Protein AF-A0A8B6H5M7-F1 (afdb_monomer)

Secondary structure (DSSP, 8-state):
-----PPP-----STHHHHHHHHHHHHHHHHHHHHHHHHHHHHHHHHHHHHHTTGGG----------------PPPPHHHHHHHHHHHHHHS------SS--TT--SSPPPHHHHHHHHHHHHHHHTT---------

Structure (mmCIF, N/CA/C/O backbone):
data_AF-A0A8B6H5M7-F1
#
_entry.id   AF-A0A8B6H5M7-F1
#
loop_
_atom_site.group_PDB
_atom_site.id
_atom_site.type_symbol
_atom_site.label_atom_id
_atom_site.label_alt_id
_atom_site.label_comp_id
_atom_site.label_asym_id
_atom_site.label_entity_id
_atom_site.label_seq_id
_atom_site.pdbx_PDB_ins_code
_atom_site.Cartn_x
_atom_site.Cartn_y
_atom_site.Cartn_z
_atom_site.occupancy
_ato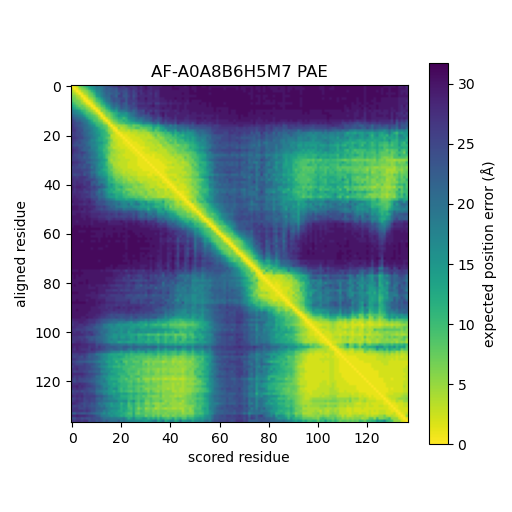m_site.B_iso_or_equiv
_atom_site.auth_seq_id
_atom_site.auth_comp_id
_atom_site.auth_asym_id
_atom_site.auth_atom_id
_atom_site.pdbx_PDB_model_num
ATOM 1 N N . MET A 1 1 ? -33.691 20.909 76.413 1.00 48.06 1 MET A N 1
ATOM 2 C CA . MET A 1 1 ? -32.541 21.157 75.517 1.00 48.06 1 MET A CA 1
ATOM 3 C C . MET A 1 1 ? -31.708 19.891 75.459 1.00 48.06 1 MET A C 1
ATOM 5 O O . MET A 1 1 ? -30.858 19.700 76.313 1.00 48.06 1 MET A O 1
ATOM 9 N N . SER A 1 2 ? -31.979 19.026 74.487 1.00 42.22 2 SER A N 1
ATOM 10 C CA . SER A 1 2 ? -31.157 17.843 74.216 1.00 42.22 2 SER A CA 1
ATOM 11 C C . SER A 1 2 ? -31.107 17.690 72.702 1.00 42.22 2 SER A C 1
ATOM 13 O O . SER A 1 2 ? -32.040 17.180 72.096 1.00 42.22 2 SER A O 1
ATOM 15 N N . GLY A 1 3 ? -30.080 18.278 72.089 1.00 44.84 3 GLY A N 1
ATOM 16 C CA . GLY A 1 3 ? -29.799 18.130 70.666 1.00 44.84 3 GLY A CA 1
ATOM 17 C C . GLY A 1 3 ? -28.862 16.949 70.471 1.00 44.84 3 GLY A C 1
ATOM 18 O O . GLY A 1 3 ? -27.676 17.049 70.780 1.00 44.84 3 GLY A O 1
ATOM 19 N N . GLU A 1 4 ? -29.400 15.839 69.983 1.00 50.44 4 GLU A N 1
ATOM 20 C CA . GLU A 1 4 ? -28.631 14.675 69.556 1.00 50.44 4 GLU A CA 1
ATOM 21 C C . GLU A 1 4 ? -27.999 15.006 68.192 1.00 50.44 4 GLU A C 1
ATOM 23 O O . GLU A 1 4 ? -28.694 15.205 67.197 1.00 50.44 4 GLU A O 1
ATOM 28 N N . LYS A 1 5 ? -26.674 15.189 68.154 1.00 55.22 5 LYS A N 1
ATOM 29 C CA . LYS A 1 5 ? -25.931 15.407 66.904 1.00 55.22 5 LYS A CA 1
ATOM 30 C C . LYS A 1 5 ? -25.611 14.052 66.279 1.00 55.22 5 LYS A C 1
ATOM 32 O O . LYS A 1 5 ? -24.805 13.305 66.829 1.00 55.22 5 LYS A O 1
ATOM 37 N N . GLU A 1 6 ? -26.194 13.770 65.116 1.00 56.22 6 GLU A N 1
ATOM 38 C CA . GLU A 1 6 ? -25.804 12.630 64.280 1.00 56.22 6 GLU A CA 1
ATOM 39 C C . GLU A 1 6 ? -24.317 12.710 63.868 1.00 56.22 6 GLU A C 1
ATOM 41 O O . GLU A 1 6 ? -23.796 13.804 63.608 1.00 56.22 6 GLU A O 1
ATOM 46 N N . PRO A 1 7 ? -23.606 11.569 63.780 1.00 61.41 7 PRO A N 1
ATOM 47 C CA . PRO A 1 7 ? -22.186 11.550 63.455 1.00 61.41 7 PRO A CA 1
ATOM 48 C C . PRO A 1 7 ? -21.937 11.808 61.955 1.00 61.41 7 PRO A C 1
ATOM 50 O O . PRO A 1 7 ? -22.766 11.475 61.104 1.00 61.41 7 PRO A O 1
ATOM 53 N N . PRO A 1 8 ? -20.772 12.370 61.581 1.00 57.72 8 PRO A N 1
ATOM 54 C CA . PRO A 1 8 ? -20.495 12.749 60.202 1.00 57.72 8 PRO A CA 1
ATOM 55 C C . PRO A 1 8 ? -20.283 11.513 59.317 1.00 57.72 8 PRO A C 1
ATOM 57 O O . PRO A 1 8 ? -19.509 10.610 59.642 1.00 57.72 8 PRO A O 1
ATOM 60 N N . LYS A 1 9 ? -20.942 11.500 58.151 1.00 59.84 9 LYS A N 1
ATOM 61 C CA . LYS A 1 9 ? -20.770 10.482 57.103 1.00 59.84 9 LYS A CA 1
ATOM 62 C C . LYS A 1 9 ? -19.288 10.364 56.724 1.00 59.84 9 LYS A C 1
ATOM 64 O O . LYS A 1 9 ? -18.705 11.296 56.166 1.00 59.84 9 LYS A O 1
ATOM 69 N N . LYS A 1 10 ? -18.680 9.204 57.006 1.00 50.28 10 LYS A N 1
ATOM 70 C CA . LYS A 1 10 ? -17.317 8.861 56.573 1.00 50.28 10 LYS A CA 1
ATOM 71 C C . LYS A 1 10 ? -17.232 9.000 55.048 1.00 50.28 10 LYS A C 1
ATOM 73 O O . LYS A 1 10 ? -17.934 8.306 54.316 1.00 50.28 10 LYS A O 1
ATOM 78 N N . ARG A 1 11 ? -16.377 9.908 54.565 1.00 55.19 11 ARG A N 1
ATOM 79 C CA . ARG A 1 11 ? -16.045 10.035 53.139 1.00 55.19 11 ARG A CA 1
ATOM 80 C C . ARG A 1 11 ? -15.381 8.733 52.684 1.00 55.19 11 ARG A C 1
ATOM 82 O O . ARG A 1 11 ? -14.252 8.463 53.084 1.00 55.19 11 ARG A O 1
ATOM 89 N N . LYS A 1 12 ? -16.063 7.951 51.840 1.00 55.72 12 LYS A N 1
ATOM 90 C CA . LYS A 1 12 ? -15.443 6.879 51.051 1.00 55.72 12 LYS A CA 1
ATOM 91 C C . LYS A 1 12 ? -14.413 7.514 50.115 1.00 55.72 12 LYS A C 1
ATOM 93 O O . LYS A 1 12 ? -14.761 8.067 49.079 1.00 55.72 12 LYS A O 1
ATOM 98 N N . LYS A 1 13 ? -13.146 7.496 50.504 1.00 52.28 13 LYS A N 1
ATOM 99 C CA . LYS A 1 13 ? -12.013 7.720 49.606 1.00 52.28 13 LYS A CA 1
ATOM 100 C C . LYS A 1 13 ? -11.158 6.471 49.731 1.00 52.28 13 LYS A C 1
ATOM 102 O O . LYS A 1 13 ? -10.721 6.214 50.845 1.00 52.28 13 LYS A O 1
ATOM 107 N N . VAL A 1 14 ? -11.020 5.714 48.631 1.00 53.62 14 VAL A N 1
ATOM 108 C CA . VAL A 1 14 ? -9.955 4.731 48.280 1.00 53.62 14 VAL A CA 1
ATOM 109 C C . VAL A 1 14 ? -10.445 3.655 47.270 1.00 53.62 14 VAL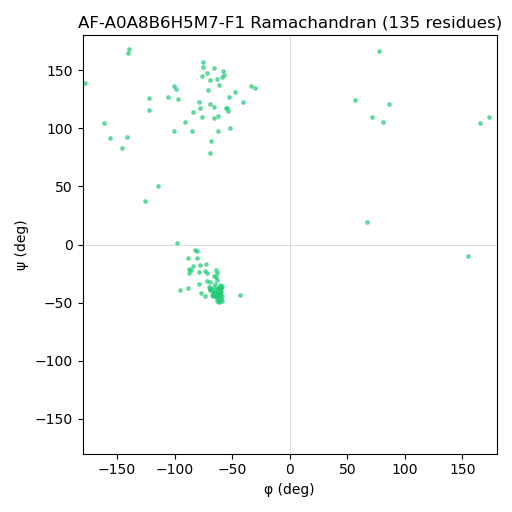 A C 1
ATOM 111 O O . VAL A 1 14 ? -9.613 2.996 46.665 1.00 53.62 14 VAL A O 1
ATOM 114 N N . GLU A 1 15 ? -11.742 3.546 46.945 1.00 53.91 15 GLU A N 1
ATOM 115 C CA . GLU A 1 15 ? -12.251 2.565 45.943 1.00 53.91 15 GLU A CA 1
ATOM 116 C C . GLU A 1 15 ? -12.082 2.982 44.455 1.00 53.91 15 GLU A C 1
ATOM 118 O O . GLU A 1 15 ? -12.335 2.192 43.555 1.00 53.91 15 GLU A O 1
ATOM 123 N N . ASP A 1 16 ? -11.619 4.202 44.169 1.00 59.84 16 ASP A N 1
ATOM 124 C CA . ASP A 1 16 ? -11.718 4.838 42.837 1.00 59.84 16 ASP A CA 1
ATOM 125 C C . ASP A 1 16 ? -10.598 4.455 41.838 1.00 59.84 16 ASP A C 1
ATOM 127 O O . ASP A 1 16 ? -10.747 4.613 40.630 1.00 59.84 16 ASP A O 1
ATOM 131 N N . LYS A 1 17 ? -9.456 3.927 42.308 1.00 61.00 17 LYS A N 1
ATOM 132 C CA . LYS A 1 17 ? -8.322 3.597 41.416 1.00 61.00 17 LYS A CA 1
ATOM 133 C C . LYS A 1 17 ? -8.522 2.305 40.617 1.00 61.00 17 LYS A C 1
ATOM 135 O O . LYS A 1 17 ? -8.191 2.285 39.438 1.00 61.00 17 LYS A O 1
ATOM 140 N N . GLY A 1 18 ? -9.052 1.253 41.246 1.00 70.44 18 GLY A N 1
ATOM 141 C CA . GLY A 1 18 ? -9.324 -0.020 40.563 1.00 70.44 18 GLY A CA 1
ATOM 142 C C . GLY A 1 18 ? -10.434 0.126 39.525 1.00 70.44 18 GLY A C 1
ATOM 143 O O . GLY A 1 18 ? -10.264 -0.256 38.376 1.00 70.44 18 GLY A O 1
ATOM 144 N N . ASP A 1 19 ? -11.506 0.831 39.890 1.00 77.06 19 ASP A N 1
ATOM 145 C CA . ASP A 1 19 ? -12.641 1.091 39.001 1.00 77.06 19 ASP A CA 1
ATOM 146 C C . ASP A 1 19 ? -12.252 1.980 37.794 1.00 77.06 19 ASP A C 1
ATOM 148 O O . ASP A 1 19 ? -12.845 1.890 36.720 1.00 77.06 19 ASP A O 1
ATOM 152 N N . TYR A 1 20 ? -11.224 2.831 37.925 1.00 76.62 20 TYR A N 1
ATOM 153 C CA . TYR A 1 20 ? -10.667 3.602 36.807 1.00 76.62 20 TYR A CA 1
ATOM 154 C C . TYR A 1 20 ? -9.834 2.740 35.840 1.00 76.62 2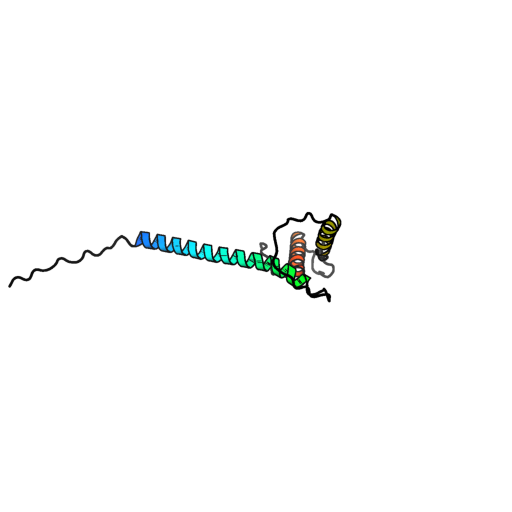0 TYR A C 1
ATOM 156 O O . TYR A 1 20 ? -10.002 2.854 34.624 1.00 76.62 20 TYR A O 1
ATOM 164 N N . GLU A 1 21 ? -8.972 1.864 36.364 1.00 85.38 21 GLU A N 1
ATOM 165 C CA . GLU A 1 21 ? -8.201 0.886 35.575 1.00 85.38 21 GLU A CA 1
ATOM 166 C C . GLU A 1 21 ? -9.141 -0.061 34.811 1.00 85.38 21 GLU A C 1
ATOM 168 O O . GLU A 1 21 ? -9.021 -0.197 33.591 1.00 85.38 21 GLU A O 1
ATOM 173 N N . ASP A 1 22 ? -10.159 -0.600 35.488 1.00 87.44 22 ASP A N 1
ATOM 174 C CA . ASP A 1 22 ? -11.167 -1.486 34.894 1.00 87.44 22 ASP A CA 1
ATOM 175 C C . ASP A 1 22 ? -11.964 -0.780 33.787 1.00 87.44 22 ASP A C 1
ATOM 177 O O . ASP A 1 22 ? -12.227 -1.349 32.721 1.00 87.44 22 ASP A O 1
ATOM 181 N N . LYS A 1 23 ? -12.309 0.502 33.979 1.00 87.56 23 LYS A N 1
ATOM 182 C CA . LYS A 1 23 ? -12.948 1.325 32.938 1.00 87.56 23 LYS A CA 1
ATOM 183 C C . LYS A 1 23 ? -12.021 1.568 31.753 1.00 87.56 23 LYS A C 1
ATOM 185 O O . LYS A 1 23 ? -12.492 1.540 30.613 1.00 87.56 23 LYS A O 1
ATOM 190 N N . ILE A 1 24 ? -10.728 1.808 31.968 1.00 90.94 24 ILE A N 1
ATOM 191 C CA . ILE A 1 24 ? -9.757 1.935 30.873 1.00 90.94 24 ILE A CA 1
ATOM 192 C C . ILE A 1 24 ? -9.638 0.614 30.116 1.00 90.94 24 ILE A C 1
ATOM 194 O O . ILE A 1 24 ? -9.650 0.617 28.883 1.00 90.94 24 ILE A O 1
ATOM 198 N N . GLU A 1 25 ? -9.567 -0.510 30.820 1.00 90.75 25 GLU A N 1
ATOM 199 C CA . GLU A 1 25 ? -9.461 -1.824 30.198 1.00 90.75 25 GLU A CA 1
ATOM 200 C C . GLU A 1 25 ? -10.726 -2.173 29.404 1.00 90.75 25 GLU A C 1
ATOM 202 O O . GLU A 1 25 ? -10.643 -2.606 28.251 1.00 90.75 25 GLU A O 1
ATOM 207 N N . ALA A 1 26 ? -11.906 -1.879 29.952 1.00 90.94 26 ALA A N 1
ATOM 208 C CA . ALA A 1 26 ? -13.174 -2.023 29.247 1.00 90.94 26 ALA A CA 1
ATOM 209 C C . ALA A 1 26 ? -13.244 -1.137 27.990 1.00 90.94 26 ALA A C 1
ATOM 211 O O . ALA A 1 26 ? -13.740 -1.577 26.953 1.00 90.94 26 ALA A O 1
ATOM 212 N N . ASN A 1 27 ? -12.727 0.096 28.038 1.00 91.75 27 ASN A N 1
ATOM 213 C CA . ASN A 1 27 ? -12.662 0.977 26.867 1.00 91.75 27 ASN A CA 1
ATOM 214 C C . ASN A 1 27 ? -11.665 0.481 25.809 1.00 91.75 27 ASN A C 1
ATOM 216 O O . ASN A 1 27 ? -11.969 0.541 24.617 1.00 91.75 27 ASN A O 1
ATOM 220 N N . LYS A 1 28 ? -10.507 -0.053 26.220 1.00 94.38 28 LYS A N 1
ATOM 221 C CA . LYS A 1 28 ? -9.541 -0.693 25.310 1.00 94.38 28 LYS A CA 1
ATOM 222 C C . LYS A 1 28 ? -10.173 -1.885 24.593 1.00 94.38 28 LYS A C 1
ATOM 224 O O . LYS A 1 28 ? -10.087 -1.949 23.370 1.00 94.38 28 LYS A O 1
ATOM 229 N N . LYS A 1 29 ? -10.868 -2.762 25.330 1.00 94.81 29 LYS A N 1
ATOM 230 C CA . LYS A 1 29 ? -11.600 -3.912 24.769 1.00 94.81 29 LYS A CA 1
ATOM 231 C C . LYS A 1 29 ? -12.661 -3.461 23.763 1.00 94.81 29 LYS A C 1
ATOM 233 O O . LYS A 1 29 ? -12.636 -3.899 22.622 1.00 94.81 29 LYS A O 1
ATOM 238 N N . LYS A 1 30 ? -13.495 -2.478 24.117 1.00 94.25 30 LYS A N 1
ATOM 239 C CA . LYS A 1 30 ? -14.505 -1.918 23.197 1.00 94.25 30 LYS A CA 1
ATOM 240 C C . LYS A 1 30 ? -13.898 -1.316 21.926 1.00 94.25 30 LYS A C 1
ATOM 242 O O . LYS A 1 30 ? -14.455 -1.488 20.845 1.00 94.25 30 LYS A O 1
ATOM 247 N N . ARG A 1 31 ? -12.772 -0.599 22.037 1.00 92.88 31 ARG A N 1
ATOM 248 C CA . ARG A 1 31 ? -12.083 -0.013 20.876 1.00 92.88 31 ARG A CA 1
ATOM 249 C C . ARG A 1 31 ? -11.459 -1.090 19.992 1.00 92.88 31 ARG A C 1
ATOM 251 O O . ARG A 1 31 ? -11.511 -0.966 18.773 1.00 92.88 31 ARG A O 1
ATOM 258 N N . PHE A 1 32 ? -10.900 -2.130 20.600 1.00 94.88 32 PHE A N 1
ATOM 259 C CA . PHE A 1 32 ? -10.385 -3.288 19.882 1.00 94.88 32 PHE A CA 1
ATOM 260 C C . PHE A 1 32 ? -11.504 -4.019 19.130 1.00 94.88 32 PHE A C 1
ATOM 262 O O . PHE A 1 32 ? -11.388 -4.209 17.925 1.00 94.88 32 PHE A O 1
ATOM 269 N N . ASP A 1 33 ? -12.627 -4.309 19.791 1.00 94.56 33 ASP A N 1
ATOM 270 C CA . ASP A 1 33 ? -13.791 -4.946 19.163 1.00 94.56 33 ASP A CA 1
ATOM 271 C C . ASP A 1 33 ? -14.357 -4.108 18.011 1.00 94.56 33 ASP A C 1
ATOM 273 O O . ASP A 1 33 ? -14.785 -4.645 16.989 1.00 94.56 33 ASP A O 1
ATOM 277 N N . TYR A 1 34 ? -14.358 -2.779 18.157 1.00 93.81 34 TYR A N 1
ATOM 278 C CA . TYR A 1 34 ? -14.740 -1.871 17.080 1.00 93.81 34 TYR A CA 1
ATOM 279 C C . TYR A 1 34 ? -13.803 -2.006 15.876 1.00 93.81 34 TYR A C 1
ATOM 281 O O . TYR A 1 34 ? -14.279 -2.172 14.756 1.00 93.81 34 TYR A O 1
ATOM 289 N N . LEU A 1 35 ? -12.485 -1.974 16.099 1.00 95.00 35 LEU A N 1
ATOM 290 C CA . LEU A 1 35 ? -11.495 -2.138 15.033 1.00 95.00 35 LEU A CA 1
ATOM 291 C C . LEU A 1 35 ? -11.619 -3.506 14.355 1.00 95.00 35 LEU A C 1
ATOM 293 O O . LEU A 1 35 ? -11.569 -3.570 13.131 1.00 95.00 35 LEU A O 1
ATOM 297 N N . LEU A 1 36 ? -11.861 -4.573 15.118 1.00 92.88 36 LEU A N 1
ATOM 298 C CA . LEU A 1 36 ? -12.015 -5.919 14.570 1.00 92.88 36 LEU A CA 1
ATOM 299 C C . LEU A 1 36 ? -13.234 -6.014 13.639 1.00 92.88 36 LEU A C 1
ATOM 301 O O . LEU A 1 36 ? -13.116 -6.462 12.499 1.00 92.88 36 LEU A O 1
ATOM 305 N N . LYS A 1 37 ? -14.381 -5.472 14.062 1.00 92.44 37 LYS A N 1
ATOM 306 C CA . LYS A 1 37 ? -15.583 -5.389 13.213 1.00 92.44 37 LYS A CA 1
ATOM 307 C C . LYS A 1 37 ? -15.351 -4.569 11.945 1.00 92.44 37 LYS A C 1
ATOM 309 O O . LYS A 1 37 ? -15.883 -4.904 10.892 1.00 92.44 37 LYS A O 1
ATOM 314 N N . GLN A 1 38 ? -14.563 -3.496 12.034 1.00 89.44 38 GLN A N 1
ATOM 315 C CA . GLN A 1 38 ? -14.180 -2.727 10.849 1.00 89.44 38 GLN A CA 1
ATOM 316 C C . GLN A 1 38 ? -13.315 -3.570 9.903 1.00 89.44 38 GLN A C 1
ATOM 318 O O . GLN A 1 38 ? -13.586 -3.589 8.707 1.00 89.44 38 GLN A O 1
ATOM 323 N N . THR A 1 39 ? -12.328 -4.317 10.412 1.00 90.06 39 THR A N 1
ATOM 324 C CA . THR A 1 39 ? -11.482 -5.176 9.561 1.00 90.06 39 THR A CA 1
ATOM 325 C C . THR A 1 39 ? -12.272 -6.271 8.843 1.00 90.06 39 THR A C 1
ATOM 327 O O . THR A 1 39 ? -12.015 -6.523 7.668 1.00 90.06 39 THR A O 1
ATOM 330 N N . GLU A 1 40 ? -13.276 -6.864 9.497 1.00 88.00 40 GLU A N 1
ATOM 331 C CA . GLU A 1 40 ? -14.173 -7.844 8.868 1.00 88.00 40 GLU A CA 1
ATOM 332 C C . GLU A 1 40 ? -14.963 -7.225 7.706 1.00 88.00 40 GLU A C 1
ATOM 334 O O . GLU A 1 40 ? -15.051 -7.812 6.625 1.00 88.00 40 GLU A O 1
ATOM 339 N N . LEU A 1 41 ? -15.481 -6.008 7.896 1.00 85.25 41 LEU A N 1
ATOM 340 C CA . LEU A 1 41 ? -16.220 -5.286 6.864 1.00 85.25 41 LEU A CA 1
ATOM 341 C C . LEU A 1 41 ? -15.326 -4.937 5.658 1.00 85.25 41 LEU A C 1
ATOM 343 O O . LEU A 1 41 ? 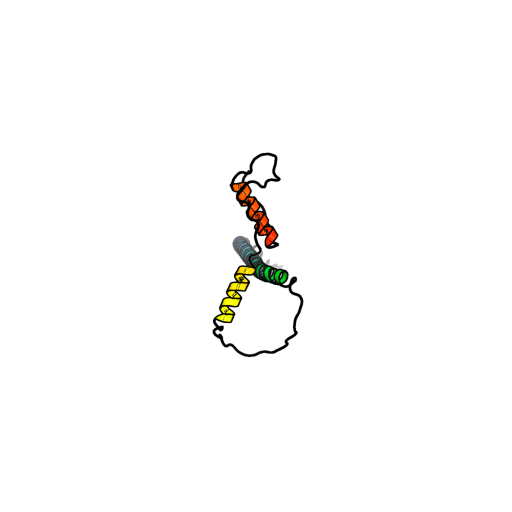-15.728 -5.144 4.513 1.00 85.25 41 LEU A O 1
ATOM 347 N N . PHE A 1 42 ? -14.099 -4.463 5.897 1.00 83.81 42 PHE A N 1
ATOM 348 C CA . PHE A 1 42 ? -13.146 -4.161 4.823 1.00 83.81 42 PHE A CA 1
ATOM 349 C C . PHE A 1 42 ? -12.689 -5.412 4.064 1.00 83.81 42 PHE A C 1
ATOM 351 O O . PHE A 1 42 ? -12.555 -5.358 2.844 1.00 83.81 42 PHE A O 1
ATOM 358 N N . SER A 1 43 ? -12.508 -6.550 4.744 1.00 85.06 43 SER A N 1
ATOM 359 C CA . SER A 1 43 ? -12.166 -7.818 4.085 1.00 85.06 43 SER A CA 1
ATOM 360 C C . SER A 1 43 ? -13.243 -8.248 3.085 1.00 85.06 43 SER A C 1
ATOM 362 O O . SER A 1 43 ? -12.916 -8.651 1.968 1.00 85.06 43 SER A O 1
ATOM 364 N N . HIS A 1 44 ? -14.520 -8.087 3.444 1.00 79.12 44 HIS A N 1
ATOM 365 C CA . HIS A 1 44 ? -15.628 -8.352 2.529 1.00 79.12 44 HIS A CA 1
ATOM 366 C C . HIS A 1 44 ? -15.615 -7.397 1.325 1.00 79.12 44 HIS A C 1
ATOM 368 O O . HIS A 1 44 ? -15.799 -7.837 0.191 1.00 79.12 44 HIS A O 1
ATOM 374 N N . PHE A 1 45 ? -15.358 -6.101 1.537 1.00 79.44 45 PHE A N 1
ATOM 375 C CA . PHE A 1 45 ? -15.302 -5.124 0.443 1.00 79.44 45 PHE A CA 1
ATOM 376 C C . PHE A 1 45 ? -14.160 -5.379 -0.540 1.00 79.44 45 PHE A C 1
ATOM 378 O O . PHE A 1 45 ? -14.401 -5.323 -1.739 1.00 79.44 45 PHE A O 1
ATOM 385 N N . ILE A 1 46 ? -12.966 -5.744 -0.069 1.00 78.69 46 ILE A N 1
ATOM 386 C CA . ILE A 1 46 ? -11.849 -6.114 -0.956 1.00 78.69 46 ILE A CA 1
ATOM 387 C C . ILE A 1 46 ? -12.223 -7.335 -1.815 1.00 78.69 46 ILE A C 1
ATOM 389 O O . ILE A 1 46 ? -11.931 -7.377 -3.005 1.00 78.69 46 I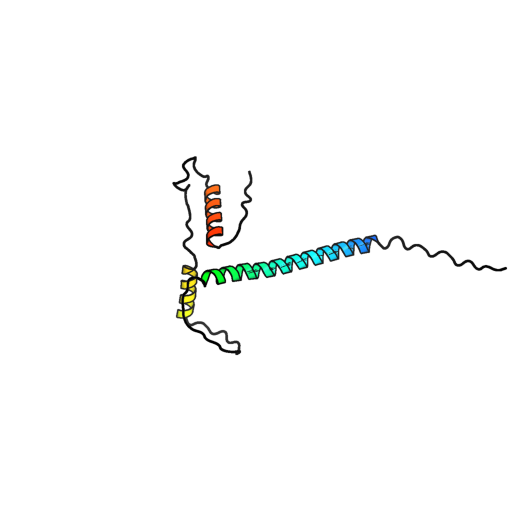LE A O 1
ATOM 393 N N . GLN A 1 47 ? -12.938 -8.309 -1.246 1.00 71.00 47 GLN A N 1
ATOM 394 C CA . GLN A 1 47 ? -13.368 -9.502 -1.981 1.00 71.00 47 GLN A CA 1
ATOM 395 C C . GLN A 1 47 ? -14.521 -9.244 -2.970 1.00 71.00 47 GLN A C 1
ATOM 397 O O . GLN A 1 47 ? -14.718 -10.030 -3.899 1.00 71.00 47 GLN A O 1
ATOM 402 N N . THR A 1 48 ? -15.300 -8.180 -2.755 1.00 64.81 48 THR A N 1
ATOM 403 C CA . THR A 1 48 ? -16.465 -7.837 -3.589 1.00 64.81 48 THR A CA 1
ATOM 404 C C . THR A 1 48 ? -16.102 -6.828 -4.680 1.00 64.81 48 THR A C 1
ATOM 406 O O . THR A 1 48 ? -16.515 -7.015 -5.817 1.00 64.81 48 THR A O 1
ATOM 409 N N . GLY A 1 49 ? -15.258 -5.833 -4.381 1.00 61.31 49 GLY A N 1
ATOM 410 C CA . GLY A 1 49 ? -14.763 -4.862 -5.363 1.00 61.31 49 GLY A CA 1
ATOM 411 C C . GLY A 1 49 ? -14.000 -5.519 -6.516 1.00 61.31 49 GLY A C 1
ATOM 412 O O . GLY A 1 49 ? -14.220 -5.166 -7.668 1.00 61.31 49 GLY A O 1
ATOM 413 N N . ASN A 1 50 ? -13.224 -6.574 -6.235 1.00 59.31 50 ASN A N 1
ATOM 414 C CA . ASN A 1 50 ? -12.571 -7.362 -7.286 1.00 59.31 50 ASN A CA 1
ATOM 415 C C . ASN A 1 50 ? -13.562 -8.073 -8.228 1.00 59.31 50 ASN A C 1
ATOM 417 O O . ASN A 1 50 ? -13.198 -8.372 -9.354 1.00 59.31 50 ASN A O 1
ATOM 421 N N . LYS A 1 51 ? -14.797 -8.359 -7.786 1.00 57.91 51 LYS A N 1
ATOM 422 C CA . LYS A 1 51 ? -15.827 -9.010 -8.618 1.00 57.91 51 LYS A CA 1
ATOM 423 C C . LYS A 1 51 ? -16.657 -8.007 -9.411 1.00 57.91 51 LYS A C 1
ATOM 425 O O . LYS A 1 51 ? -17.033 -8.289 -10.539 1.00 57.91 51 LYS A O 1
ATOM 430 N N . GLU A 1 52 ? -16.958 -6.852 -8.821 1.00 52.78 52 GLU A N 1
ATOM 431 C CA . GLU A 1 52 ? -17.806 -5.838 -9.457 1.00 52.78 52 GLU A CA 1
ATOM 432 C C . GLU A 1 52 ? -17.093 -5.127 -10.623 1.00 52.78 52 GLU A C 1
ATOM 434 O O . GLU A 1 52 ? -17.743 -4.807 -11.615 1.00 52.78 52 GLU A O 1
ATOM 439 N N . GLU A 1 53 ? -15.764 -4.958 -10.576 1.00 51.81 53 GLU A N 1
ATOM 440 C CA . GLU A 1 53 ? -14.996 -4.398 -11.705 1.00 51.81 53 GLU A CA 1
ATOM 441 C C . GLU A 1 53 ? -14.738 -5.399 -12.851 1.00 51.81 53 GLU A C 1
ATOM 443 O O . GLU A 1 53 ? -14.430 -4.985 -13.970 1.00 51.81 53 GLU A O 1
ATOM 448 N N . GLU A 1 54 ? -14.881 -6.708 -12.617 1.00 51.91 54 GLU A N 1
ATOM 449 C CA . GLU A 1 54 ? -14.793 -7.736 -13.670 1.00 51.91 54 GLU A CA 1
ATOM 450 C C . GLU A 1 54 ? -16.092 -7.845 -14.496 1.00 51.91 54 GLU A C 1
ATOM 452 O O . GLU A 1 54 ? -16.052 -8.243 -15.662 1.00 51.91 54 GLU A O 1
ATOM 457 N N . ASP A 1 55 ? -17.236 -7.432 -13.937 1.00 46.25 55 ASP A N 1
ATOM 458 C CA . ASP A 1 55 ? -18.560 -7.586 -14.559 1.00 46.25 55 ASP A CA 1
ATOM 459 C C . ASP A 1 55 ? -18.973 -6.418 -15.493 1.00 46.25 55 ASP A C 1
ATOM 461 O O . ASP A 1 55 ? -19.926 -6.559 -16.267 1.00 46.25 55 ASP A O 1
ATOM 465 N N . GLU A 1 56 ? -18.268 -5.275 -15.507 1.00 43.03 56 GLU A N 1
ATOM 466 C CA . GLU A 1 56 ? -18.619 -4.132 -16.383 1.00 43.03 56 GLU A CA 1
ATOM 467 C C . GLU A 1 56 ? -18.106 -4.242 -17.838 1.00 43.03 56 GLU A C 1
ATOM 469 O O . GLU A 1 56 ? -18.502 -3.448 -18.696 1.00 43.03 56 GLU A O 1
ATOM 474 N N . GLN A 1 57 ? -17.318 -5.268 -18.184 1.00 35.59 57 GLN A N 1
ATOM 475 C CA . GLN A 1 57 ? -16.934 -5.581 -19.575 1.00 35.59 57 GLN A CA 1
ATOM 476 C C . GLN A 1 57 ? -17.510 -6.921 -20.061 1.00 35.59 57 GLN A C 1
ATOM 478 O O . GLN A 1 57 ? -16.822 -7.753 -20.644 1.00 35.59 57 GLN A O 1
ATOM 483 N N . GLY A 1 58 ? -18.817 -7.121 -19.884 1.00 33.00 58 GLY A N 1
ATOM 484 C CA . GLY A 1 58 ? -19.528 -8.281 -20.425 1.00 33.00 58 GLY A CA 1
ATOM 485 C C . GLY A 1 58 ? -20.955 -7.948 -20.844 1.00 33.00 58 GLY A C 1
ATOM 486 O O . GLY A 1 58 ? -21.908 -8.190 -20.107 1.00 33.00 58 GLY A O 1
ATOM 487 N N . THR A 1 59 ? -21.151 -7.402 -22.047 1.00 29.23 59 THR A N 1
ATOM 488 C CA . THR A 1 59 ? -22.515 -7.180 -22.547 1.00 29.23 59 THR A CA 1
ATOM 489 C C . THR A 1 59 ? -23.233 -8.502 -22.867 1.00 29.23 59 THR A C 1
ATOM 491 O O . THR A 1 59 ? -22.863 -9.254 -23.761 1.00 29.23 59 THR A O 1
ATOM 494 N N . SER A 1 60 ? -24.361 -8.695 -22.174 1.00 34.12 60 SER A N 1
ATOM 495 C CA . SER A 1 60 ? -25.561 -9.466 -22.543 1.00 34.12 60 SER A CA 1
ATOM 496 C C . SER A 1 60 ? -25.493 -11.006 -22.581 1.00 34.12 60 SER A C 1
ATOM 498 O O . SER A 1 60 ? -25.040 -11.606 -23.546 1.00 34.12 60 SER A O 1
ATOM 500 N N . THR A 1 61 ? -26.163 -11.681 -21.634 1.00 30.77 61 THR A N 1
ATOM 501 C CA . THR A 1 61 ? -27.531 -12.209 -21.864 1.00 30.77 61 THR A CA 1
ATOM 502 C C . THR A 1 61 ? -28.162 -12.916 -20.650 1.00 30.77 61 THR A C 1
ATOM 504 O O . THR A 1 61 ? -27.584 -13.778 -20.002 1.00 30.77 61 THR A O 1
ATOM 507 N N . SER A 1 62 ? -29.458 -12.632 -20.485 1.00 31.25 62 SER A N 1
ATOM 508 C CA . SER A 1 62 ? -30.523 -13.449 -19.877 1.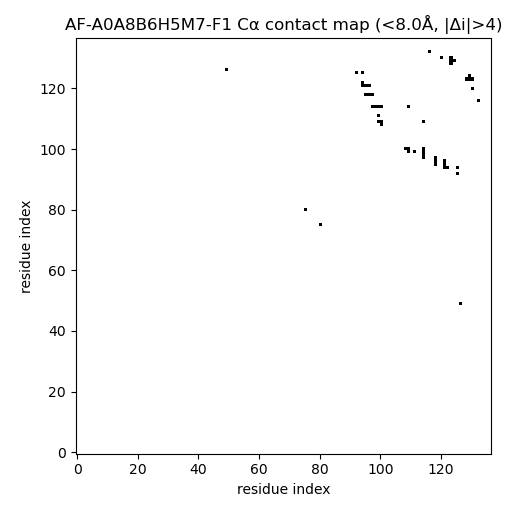00 31.25 62 SER A CA 1
ATOM 509 C C . SER A 1 62 ? -30.701 -13.507 -18.345 1.00 31.25 62 SER A C 1
ATOM 511 O O . SER A 1 62 ? -30.056 -14.228 -17.596 1.00 31.25 62 SER A O 1
ATOM 513 N N . LYS A 1 63 ? -31.757 -12.794 -17.928 1.00 41.34 63 LYS A N 1
ATOM 514 C CA . LYS A 1 63 ? -32.615 -13.032 -16.757 1.00 41.34 63 LYS A CA 1
ATOM 515 C C . LYS A 1 63 ? -32.806 -14.520 -16.417 1.00 41.34 63 LYS A C 1
ATOM 517 O O . LYS A 1 63 ? -33.261 -15.288 -17.260 1.00 41.34 63 LYS A O 1
ATOM 522 N N . GLY A 1 64 ? -32.715 -14.848 -15.126 1.00 32.47 64 GLY A N 1
ATOM 523 C CA . GLY A 1 64 ? -33.249 -16.091 -14.565 1.00 32.47 64 GLY A CA 1
ATOM 524 C C . GLY A 1 64 ? -33.545 -15.992 -13.066 1.00 32.47 64 GLY A C 1
ATOM 525 O O . 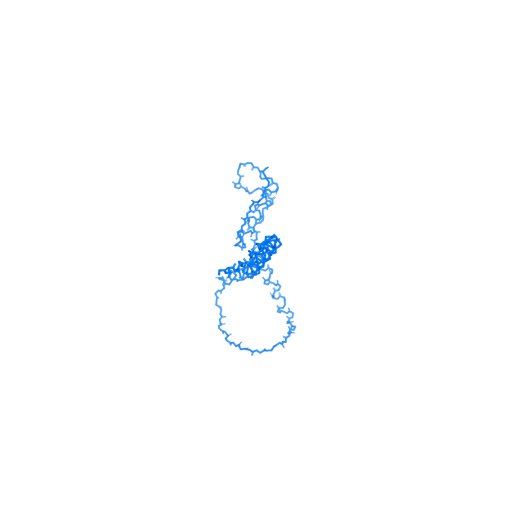GLY A 1 64 ? -32.694 -16.281 -12.237 1.00 32.47 64 GLY A O 1
ATOM 526 N N . ARG A 1 65 ? -34.778 -15.617 -12.700 1.00 44.59 65 ARG A N 1
ATOM 527 C CA . ARG A 1 65 ? -35.335 -15.863 -11.352 1.00 44.59 65 ARG A CA 1
ATOM 528 C C . ARG A 1 65 ? -35.389 -17.376 -11.101 1.00 44.59 65 ARG A C 1
ATOM 530 O O . ARG A 1 65 ? -35.902 -18.061 -11.980 1.00 44.59 65 ARG A O 1
ATOM 537 N N . ARG A 1 66 ? -35.010 -17.852 -9.899 1.00 39.00 66 ARG A N 1
ATOM 538 C CA . ARG A 1 66 ? -35.576 -19.020 -9.155 1.00 39.00 66 ARG A CA 1
ATOM 539 C C . ARG A 1 66 ? -34.736 -19.323 -7.900 1.00 39.00 66 ARG A C 1
ATOM 541 O O . ARG A 1 66 ? -33.544 -19.539 -7.998 1.00 39.00 66 ARG A O 1
ATOM 548 N N . SER A 1 67 ? -35.252 -19.067 -6.696 1.00 38.25 67 SER A N 1
ATOM 549 C CA . SER A 1 67 ? -36.057 -19.948 -5.819 1.00 38.25 67 SER A CA 1
ATOM 550 C C . SER A 1 67 ? -35.228 -20.868 -4.909 1.00 38.25 67 SER A C 1
ATOM 552 O O . SER A 1 67 ? -34.496 -21.722 -5.393 1.00 38.25 67 SER A O 1
ATOM 554 N N . LYS A 1 68 ? -35.436 -20.713 -3.590 1.00 42.44 68 LYS A N 1
ATOM 555 C CA . LYS A 1 68 ? -35.045 -21.611 -2.484 1.00 42.44 68 LYS A CA 1
ATOM 556 C C . LYS A 1 68 ? -34.993 -23.099 -2.874 1.00 42.44 68 LYS A C 1
ATOM 558 O O . LYS A 1 68 ? -35.990 -23.620 -3.367 1.00 42.44 68 LYS A O 1
ATOM 563 N N . GLY A 1 69 ? -33.932 -23.807 -2.468 1.00 36.88 69 GLY A N 1
ATOM 564 C CA . GLY A 1 69 ? -33.970 -25.269 -2.358 1.00 36.88 69 GLY A CA 1
ATOM 565 C C . GLY A 1 69 ? -32.619 -25.978 -2.216 1.00 36.88 69 GLY A C 1
ATOM 566 O O . GLY A 1 69 ? -31.942 -26.185 -3.206 1.00 36.88 69 GLY A O 1
ATOM 567 N N . LYS A 1 70 ? -32.335 -26.425 -0.984 1.00 41.97 70 LYS A N 1
ATOM 568 C CA . LYS A 1 70 ? -31.547 -27.604 -0.557 1.00 41.97 70 LYS A CA 1
ATOM 569 C C . LYS A 1 70 ? -30.087 -27.802 -1.010 1.00 41.97 70 LYS A C 1
ATOM 571 O O . LYS A 1 70 ? -29.763 -27.995 -2.172 1.00 41.97 70 LYS A O 1
ATOM 576 N N . ALA A 1 71 ? -29.262 -27.943 0.029 1.00 49.50 71 ALA A N 1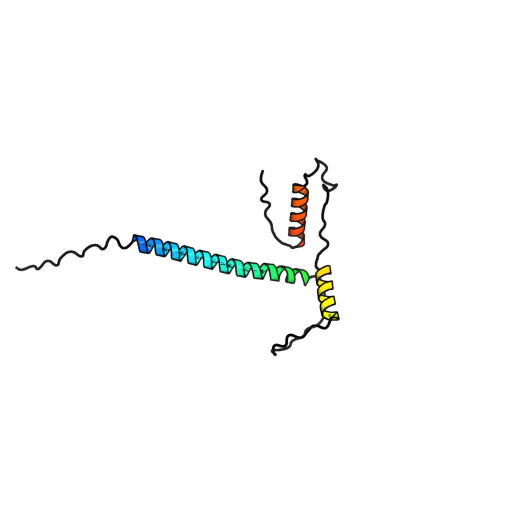
ATOM 577 C CA . ALA A 1 71 ? -27.946 -28.559 0.069 1.00 49.50 71 ALA A CA 1
ATOM 578 C C . ALA A 1 71 ? -27.831 -29.847 -0.766 1.00 49.50 71 ALA A C 1
ATOM 580 O O . ALA A 1 71 ? -28.509 -30.842 -0.512 1.00 49.50 71 ALA A O 1
ATOM 581 N N . GLY A 1 72 ? -26.885 -29.824 -1.697 1.00 44.12 72 GLY A N 1
ATOM 582 C CA . GLY A 1 72 ? -26.328 -30.982 -2.375 1.00 44.12 72 GLY A CA 1
ATOM 583 C C . GLY A 1 72 ? -24.999 -30.546 -2.969 1.00 44.12 72 GLY A C 1
ATOM 584 O O . GLY A 1 72 ? -24.976 -29.784 -3.929 1.00 44.12 72 GLY A O 1
ATOM 585 N N . ARG A 1 73 ? -23.890 -30.961 -2.350 1.00 54.56 73 ARG A N 1
ATOM 586 C CA . ARG A 1 73 ? -22.521 -30.710 -2.816 1.00 54.56 73 ARG A CA 1
ATOM 587 C C . ARG A 1 73 ? -22.311 -31.535 -4.091 1.00 54.56 73 ARG A C 1
ATOM 589 O O . ARG A 1 73 ? -21.817 -32.655 -4.041 1.00 54.56 73 ARG A O 1
ATOM 596 N N . HIS A 1 74 ? -22.828 -31.033 -5.208 1.00 48.72 74 HIS A N 1
ATOM 597 C CA . HIS A 1 74 ? -22.702 -31.651 -6.519 1.00 48.72 74 HIS A CA 1
ATOM 598 C C . HIS A 1 74 ? -21.219 -31.621 -6.906 1.00 48.72 74 HIS A C 1
ATOM 600 O O . HIS A 1 74 ? -20.638 -30.542 -6.992 1.00 48.72 74 HIS A O 1
ATOM 606 N N . ARG A 1 75 ? -20.601 -32.797 -7.098 1.00 57.84 75 ARG A N 1
ATOM 607 C CA . ARG A 1 75 ? -19.313 -32.910 -7.802 1.00 57.84 75 ARG A CA 1
ATOM 608 C C . ARG A 1 75 ? -19.507 -32.240 -9.154 1.00 57.84 75 ARG A C 1
ATOM 610 O O . ARG A 1 75 ? -20.388 -32.662 -9.905 1.00 57.84 75 ARG A O 1
ATOM 617 N N . LEU A 1 76 ? -18.769 -31.168 -9.421 1.00 61.09 76 LEU A N 1
ATOM 618 C CA . LEU A 1 76 ? -18.786 -30.567 -10.744 1.00 61.09 76 LEU A CA 1
ATOM 619 C C . LEU A 1 76 ? -18.355 -31.635 -11.756 1.00 61.09 76 LEU A C 1
ATOM 621 O O . LEU A 1 76 ? -17.624 -32.576 -11.438 1.00 61.09 76 LEU A O 1
ATOM 625 N N . LYS A 1 77 ? -18.882 -31.543 -12.974 1.00 72.00 77 LYS A N 1
ATOM 626 C CA . LYS A 1 77 ? -18.330 -32.331 -14.073 1.00 72.00 77 LYS A CA 1
ATOM 627 C C . LYS A 1 77 ? -16.950 -31.754 -14.379 1.00 72.00 77 LYS A C 1
ATOM 629 O O . LYS A 1 77 ? -16.807 -30.540 -14.373 1.00 72.00 77 LYS A O 1
ATOM 634 N N . GLU A 1 78 ? -15.984 -32.609 -14.696 1.00 72.00 78 GLU A N 1
ATOM 635 C CA . GLU A 1 78 ? -14.591 -32.248 -15.026 1.00 72.00 78 GLU A CA 1
ATOM 636 C C . GLU A 1 78 ? -14.499 -31.033 -15.966 1.00 72.00 78 GLU A C 1
ATOM 638 O O . GLU A 1 78 ? -13.788 -30.077 -15.697 1.00 72.00 78 GLU A O 1
ATOM 643 N N . LYS A 1 79 ? -15.355 -30.990 -16.993 1.00 74.56 79 LYS A N 1
ATOM 644 C CA . LYS A 1 79 ? -15.414 -29.883 -17.956 1.00 74.56 79 LYS A CA 1
ATOM 645 C C . LYS A 1 79 ? -15.806 -28.525 -17.349 1.00 74.56 79 LYS A C 1
ATOM 647 O O . LYS A 1 79 ? -15.404 -27.488 -17.869 1.00 74.56 79 LYS A O 1
ATOM 652 N N . ASP A 1 80 ? -16.618 -28.525 -16.295 1.00 71.94 80 ASP A N 1
ATOM 653 C CA . ASP A 1 80 ? -16.985 -27.308 -15.567 1.00 71.94 80 ASP A CA 1
ATOM 654 C C . ASP A 1 80 ? -15.848 -26.883 -14.618 1.00 71.94 80 ASP A C 1
ATOM 656 O O . ASP A 1 80 ? -15.616 -25.688 -14.457 1.00 71.94 80 ASP A O 1
ATOM 660 N N . GLU A 1 81 ? -15.106 -27.838 -14.039 1.00 73.19 81 GLU A N 1
ATOM 661 C CA . GLU A 1 81 ? -13.916 -27.565 -13.210 1.00 73.19 81 GLU A CA 1
ATOM 662 C C . GLU A 1 81 ? -12.778 -26.974 -14.055 1.00 73.19 81 GLU A C 1
ATOM 664 O O . GLU A 1 81 ? -12.204 -25.950 -13.687 1.00 73.19 81 GLU A O 1
ATOM 669 N N . ASP A 1 82 ? -12.535 -27.540 -15.240 1.00 74.12 82 ASP A N 1
ATOM 670 C CA . ASP A 1 82 ? -11.549 -27.039 -16.200 1.00 74.12 82 ASP A CA 1
ATOM 671 C C . ASP A 1 82 ? -11.884 -25.627 -16.678 1.00 74.12 82 ASP A C 1
ATOM 673 O O . ASP A 1 82 ? -10.994 -24.798 -16.855 1.00 74.12 82 ASP A O 1
ATOM 677 N N . LYS A 1 83 ? -13.173 -25.323 -16.872 1.00 71.94 83 LYS A N 1
ATOM 678 C CA . LYS A 1 83 ? -13.607 -23.988 -17.288 1.00 71.94 83 LYS A CA 1
ATOM 679 C C . LYS A 1 83 ? -13.351 -22.948 -16.195 1.00 71.94 83 LYS A C 1
ATOM 681 O O . LYS A 1 83 ? -12.866 -21.867 -16.505 1.00 71.94 83 LYS A O 1
ATOM 686 N N . ILE A 1 84 ? -13.613 -23.294 -14.933 1.00 67.12 84 ILE A N 1
ATOM 687 C CA . ILE A 1 84 ? -13.301 -22.432 -13.782 1.00 67.12 84 ILE A CA 1
ATOM 688 C C . ILE A 1 84 ? -11.789 -22.195 -13.685 1.00 67.12 84 ILE A C 1
ATOM 690 O O . ILE A 1 84 ? -11.363 -21.066 -13.452 1.00 67.12 84 ILE A O 1
ATOM 694 N N . LEU A 1 85 ? -10.979 -23.236 -13.905 1.00 72.19 85 LEU A N 1
ATOM 695 C CA . LEU A 1 85 ? -9.520 -23.121 -13.921 1.00 72.19 85 LEU A CA 1
ATOM 696 C C . LEU A 1 85 ? -9.038 -22.187 -15.048 1.00 72.19 85 LEU A C 1
ATOM 698 O O . LEU A 1 85 ? -8.169 -21.344 -14.834 1.00 72.19 85 LEU A O 1
ATOM 702 N N . LEU A 1 86 ? -9.629 -22.307 -16.240 1.00 71.31 86 LEU A N 1
ATOM 703 C CA . LEU A 1 86 ? -9.277 -21.500 -17.409 1.00 71.31 86 LEU A CA 1
ATOM 704 C C . LEU A 1 86 ? -9.684 -20.028 -17.260 1.00 71.31 86 LEU A C 1
ATOM 706 O O . LEU A 1 86 ? -8.947 -19.149 -17.703 1.00 71.31 86 LEU A O 1
ATOM 710 N N . ASP A 1 87 ? -10.836 -19.764 -16.644 1.00 65.44 87 ASP A N 1
ATOM 711 C CA . ASP A 1 87 ? -11.309 -18.406 -16.366 1.00 65.44 87 ASP A CA 1
ATOM 712 C C . ASP A 1 87 ? -10.433 -17.740 -15.287 1.00 65.44 87 ASP A C 1
ATOM 714 O O . ASP A 1 87 ? -10.046 -16.585 -15.449 1.00 65.44 87 ASP A O 1
ATOM 718 N N . HIS A 1 88 ? -9.992 -18.484 -14.262 1.00 59.97 88 HIS A N 1
ATOM 719 C CA . HIS A 1 88 ? -9.042 -17.981 -13.259 1.00 59.97 88 HIS A CA 1
ATOM 720 C C . HIS A 1 88 ? -7.659 -17.664 -13.856 1.00 59.97 88 HIS A C 1
ATOM 722 O O . HIS A 1 88 ? -7.013 -16.709 -13.436 1.00 59.97 88 HIS A O 1
ATOM 728 N N . CYS A 1 89 ? -7.196 -18.426 -14.854 1.00 57.94 89 CYS A N 1
ATOM 729 C CA . CYS A 1 89 ? -5.962 -18.102 -15.581 1.00 57.94 89 CYS A CA 1
ATOM 730 C C . CYS A 1 89 ? -6.100 -16.890 -16.517 1.00 57.94 89 CYS A C 1
ATOM 732 O O . CYS A 1 89 ? -5.094 -16.270 -16.837 1.00 57.94 89 CYS A O 1
ATOM 734 N N . LYS A 1 90 ? -7.311 -16.564 -16.985 1.00 56.56 90 LYS A N 1
ATOM 735 C CA . LYS A 1 90 ? -7.566 -15.400 -17.854 1.00 56.56 90 LYS A CA 1
ATOM 736 C C . LYS A 1 90 ? -7.832 -14.108 -17.086 1.00 56.56 90 LYS A C 1
ATOM 738 O O . LYS A 1 90 ? -7.642 -13.036 -17.650 1.00 56.56 90 LYS A O 1
ATOM 743 N N . ALA A 1 91 ? -8.303 -14.215 -15.845 1.00 55.38 91 ALA A N 1
ATOM 744 C CA . ALA A 1 91 ? -8.557 -13.079 -14.964 1.00 55.38 91 ALA A CA 1
ATOM 745 C C . ALA A 1 91 ? -7.268 -12.438 -14.422 1.00 55.38 91 ALA A C 1
ATOM 747 O O . ALA 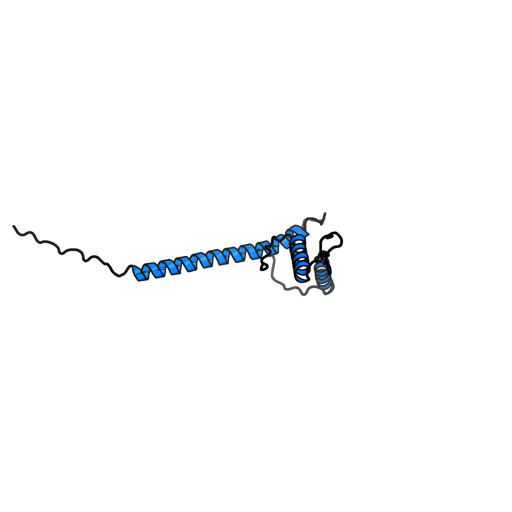A 1 91 ? -7.296 -11.285 -13.990 1.00 55.38 91 ALA A O 1
ATOM 748 N N . GLU A 1 92 ? -6.123 -13.128 -14.500 1.00 58.97 92 GLU A N 1
ATOM 749 C CA . GLU A 1 92 ? -4.829 -12.462 -14.359 1.00 58.97 92 GLU A CA 1
ATOM 750 C C . GLU A 1 92 ? -4.613 -11.559 -15.578 1.00 58.97 92 GLU A C 1
ATOM 752 O O . GLU A 1 92 ? -4.097 -11.973 -16.615 1.00 58.97 92 GLU A O 1
ATOM 757 N N . LYS A 1 93 ? -5.090 -10.313 -15.463 1.00 60.28 93 LYS A N 1
ATOM 758 C CA . LYS A 1 93 ? -4.801 -9.220 -16.395 1.00 60.28 93 LYS A CA 1
ATOM 759 C C . LYS A 1 93 ? -3.292 -9.215 -16.643 1.00 60.28 93 LYS A C 1
ATOM 761 O O . LYS A 1 93 ? -2.545 -9.258 -15.670 1.00 60.28 93 LYS A O 1
ATOM 766 N N . ASP A 1 94 ? -2.860 -9.151 -17.904 1.00 63.12 94 ASP A N 1
ATOM 767 C CA . ASP A 1 94 ? -1.439 -9.046 -18.264 1.00 63.12 94 ASP A CA 1
ATOM 768 C C . ASP A 1 94 ? -0.812 -7.874 -17.490 1.00 63.12 94 ASP A C 1
ATOM 770 O O . ASP A 1 94 ? -1.006 -6.701 -17.820 1.00 63.12 94 ASP A O 1
ATOM 774 N N . VAL A 1 95 ? -0.111 -8.185 -16.400 1.00 68.06 95 VAL A N 1
ATOM 775 C CA . VAL A 1 95 ? 0.599 -7.188 -15.606 1.00 68.06 95 VAL A CA 1
ATOM 776 C C . VAL A 1 95 ? 1.878 -6.877 -16.366 1.00 68.06 95 VAL A C 1
ATOM 778 O O . VAL A 1 95 ? 2.724 -7.750 -16.558 1.00 68.06 95 VAL A O 1
ATOM 781 N N . GLU A 1 96 ? 2.039 -5.631 -16.802 1.00 78.88 96 GLU A N 1
ATOM 782 C CA . GLU A 1 96 ? 3.305 -5.177 -17.371 1.00 78.88 96 GLU A CA 1
ATOM 783 C C . GLU A 1 96 ? 4.385 -5.189 -16.276 1.00 78.88 96 GLU A C 1
ATOM 785 O O . GLU A 1 96 ? 4.360 -4.387 -15.341 1.00 78.88 96 GLU A O 1
ATOM 790 N N . ILE A 1 97 ? 5.332 -6.127 -16.378 1.00 87.19 97 ILE A N 1
ATOM 791 C CA . ILE A 1 97 ? 6.455 -6.271 -15.444 1.00 87.19 97 ILE A CA 1
ATOM 792 C C . ILE A 1 97 ? 7.730 -5.769 -16.118 1.00 87.19 97 ILE A C 1
ATOM 794 O O . ILE A 1 97 ? 8.108 -6.219 -17.200 1.00 87.19 97 ILE A O 1
ATOM 798 N N . PHE A 1 98 ? 8.432 -4.855 -15.450 1.00 90.69 98 PHE A N 1
ATOM 799 C CA . PHE A 1 98 ? 9.719 -4.345 -15.907 1.00 90.69 98 PHE A CA 1
ATOM 800 C C . PHE A 1 98 ? 10.877 -5.083 -15.226 1.00 90.69 98 PHE A C 1
ATOM 802 O O . PHE A 1 98 ? 10.988 -5.076 -14.001 1.00 90.69 98 PHE A O 1
ATOM 809 N N . ASP A 1 99 ? 11.789 -5.651 -16.020 1.00 90.12 99 ASP A N 1
ATOM 810 C CA . ASP A 1 99 ? 13.044 -6.247 -15.522 1.00 90.12 99 ASP A CA 1
ATOM 811 C C . ASP A 1 99 ? 14.174 -5.219 -15.361 1.00 90.12 99 ASP A C 1
ATOM 813 O O . ASP A 1 99 ? 15.161 -5.441 -14.660 1.00 90.12 99 ASP A O 1
ATOM 817 N N . LYS A 1 100 ? 14.076 -4.092 -16.068 1.00 90.12 100 LYS A N 1
ATOM 818 C CA . LYS A 1 100 ? 15.095 -3.037 -16.120 1.00 90.12 100 LYS A CA 1
ATOM 819 C C . LYS A 1 100 ? 14.422 -1.675 -16.087 1.00 90.12 100 LYS A C 1
ATOM 821 O O . LYS A 1 100 ? 13.216 -1.565 -16.279 1.00 90.12 100 LYS A O 1
ATOM 826 N N . SER A 1 101 ? 15.223 -0.629 -15.884 1.00 90.19 101 SER A N 1
ATOM 827 C CA . SER A 1 101 ? 14.740 0.752 -15.968 1.00 90.19 101 SER A CA 1
ATOM 828 C C . SER A 1 101 ? 14.015 0.987 -17.302 1.00 90.19 101 SER A C 1
ATOM 830 O O . SER A 1 101 ? 14.604 0.696 -18.350 1.00 90.19 101 SER A O 1
ATOM 832 N N . PRO A 1 102 ? 12.774 1.505 -17.285 1.00 91.19 102 PRO A N 1
ATOM 833 C CA . PRO A 1 102 ? 12.033 1.807 -18.501 1.00 91.19 102 PRO A CA 1
ATOM 834 C C . PRO A 1 102 ? 12.788 2.769 -19.426 1.00 91.19 102 PRO A C 1
ATOM 836 O O . PRO A 1 102 ? 13.481 3.678 -18.968 1.00 91.19 102 PRO A O 1
ATOM 839 N N . SER A 1 103 ? 12.628 2.594 -20.739 1.00 89.19 103 SER A N 1
ATOM 840 C CA . SER A 1 103 ? 13.398 3.315 -21.769 1.00 89.19 103 SER A CA 1
ATOM 841 C C . SER A 1 103 ? 13.174 4.831 -21.785 1.00 89.19 103 SER A C 1
ATOM 843 O O . SER A 1 103 ? 14.029 5.574 -22.264 1.00 89.19 103 SER A O 1
ATOM 845 N N . TYR A 1 104 ? 12.048 5.302 -21.250 1.00 90.94 104 TYR A N 1
ATOM 846 C CA . TYR A 1 104 ? 11.714 6.724 -21.148 1.00 90.94 104 TYR A CA 1
ATOM 847 C C . TYR A 1 104 ? 12.389 7.435 -19.963 1.00 90.94 104 TYR A C 1
ATOM 849 O O . TYR A 1 104 ? 12.384 8.665 -19.912 1.00 90.94 104 TYR A O 1
ATOM 857 N N . ILE A 1 105 ? 13.006 6.706 -19.025 1.00 89.81 105 ILE A N 1
ATOM 858 C CA . ILE A 1 105 ? 13.792 7.303 -17.937 1.00 89.81 105 ILE A CA 1
ATOM 859 C C . ILE A 1 105 ? 15.210 7.559 -18.451 1.00 89.81 105 ILE A C 1
ATOM 861 O O . ILE A 1 105 ? 16.052 6.666 -18.498 1.00 89.81 105 ILE A O 1
ATOM 865 N N . GLN A 1 106 ? 15.464 8.799 -18.869 1.00 85.06 106 GLN A N 1
ATOM 866 C CA . GLN A 1 106 ? 16.736 9.195 -19.487 1.00 85.06 106 GLN A CA 1
ATOM 867 C C . GLN A 1 106 ? 17.804 9.620 -18.464 1.00 85.06 106 GLN A C 1
ATOM 869 O O . GLN A 1 106 ? 18.996 9.598 -18.768 1.00 85.06 106 GLN A O 1
ATOM 874 N N . VAL A 1 107 ? 17.397 10.003 -17.249 1.00 87.81 107 VAL A N 1
ATOM 875 C CA . VAL A 1 107 ? 18.308 10.493 -16.205 1.00 87.81 107 VAL A CA 1
ATOM 876 C C . VAL A 1 107 ? 18.596 9.380 -15.201 1.00 87.81 107 VAL A C 1
ATOM 878 O O . VAL A 1 107 ? 17.836 9.154 -14.264 1.00 87.81 107 VAL A O 1
ATOM 881 N N . GLY A 1 108 ? 19.732 8.706 -15.391 1.00 85.75 108 GLY A N 1
ATOM 882 C CA . GLY A 1 108 ? 20.202 7.639 -14.505 1.00 85.75 108 GLY A CA 1
ATOM 883 C C . GLY A 1 108 ? 19.484 6.300 -14.703 1.00 85.75 108 GLY A C 1
ATOM 884 O O . GLY A 1 108 ? 18.460 6.204 -15.373 1.00 85.75 108 GLY A O 1
ATOM 885 N N . LYS A 1 109 ? 20.057 5.235 -14.130 1.00 89.88 109 LYS A N 1
ATOM 886 C CA . LYS A 1 109 ? 19.435 3.905 -14.086 1.00 89.88 109 LYS A CA 1
ATOM 887 C C . LYS A 1 109 ? 18.818 3.683 -12.712 1.00 89.88 109 LYS A C 1
ATOM 889 O O . LYS A 1 109 ? 19.448 3.985 -11.698 1.00 89.88 109 LYS A O 1
ATOM 894 N N . MET A 1 110 ? 17.610 3.135 -12.694 1.00 92.75 110 MET A N 1
ATOM 895 C CA . MET A 1 110 ? 16.960 2.686 -11.469 1.00 92.75 110 MET A CA 1
ATOM 896 C C . MET A 1 110 ? 17.768 1.552 -10.837 1.00 92.75 110 MET A C 1
ATOM 898 O O . MET A 1 110 ? 18.298 0.689 -11.538 1.00 92.75 110 MET A O 1
ATOM 902 N N . ARG A 1 111 ? 17.831 1.547 -9.508 1.00 92.38 111 ARG A N 1
ATOM 903 C CA . ARG A 1 111 ? 18.342 0.425 -8.717 1.00 92.38 111 ARG A CA 1
ATOM 904 C C . ARG A 1 111 ? 17.299 -0.692 -8.679 1.00 92.38 111 ARG A C 1
ATOM 906 O O . ARG A 1 111 ? 16.104 -0.434 -8.798 1.00 92.38 111 ARG A O 1
ATOM 913 N N . ASP A 1 112 ? 17.730 -1.920 -8.423 1.00 92.31 112 ASP A N 1
ATOM 914 C CA . ASP A 1 112 ? 16.859 -3.103 -8.486 1.00 92.31 112 ASP A CA 1
ATOM 915 C C . ASP A 1 112 ? 15.648 -3.028 -7.540 1.00 92.31 112 ASP A C 1
ATOM 917 O O . ASP A 1 112 ? 14.557 -3.489 -7.871 1.00 92.31 112 ASP A O 1
ATOM 921 N N . TYR A 1 113 ? 15.804 -2.429 -6.353 1.00 93.81 113 TYR A N 1
ATOM 922 C CA . TYR A 1 113 ? 14.678 -2.229 -5.431 1.00 93.81 113 TYR A CA 1
ATOM 923 C C . TYR A 1 113 ? 13.668 -1.201 -5.957 1.00 93.81 113 TYR A C 1
ATOM 925 O O . TYR A 1 113 ? 12.475 -1.370 -5.746 1.00 93.81 113 TYR A O 1
ATOM 933 N N . GLN A 1 114 ? 14.120 -0.191 -6.706 1.00 93.62 114 GLN A N 1
ATOM 934 C CA . GLN A 1 114 ? 13.238 0.808 -7.312 1.00 93.62 114 GLN A CA 1
ATOM 935 C C . GLN A 1 114 ? 12.419 0.190 -8.448 1.00 93.62 114 GLN A C 1
ATOM 937 O O . GLN A 1 114 ? 11.249 0.521 -8.604 1.00 93.62 114 GLN A O 1
ATOM 942 N N . VAL A 1 115 ? 13.010 -0.729 -9.221 1.00 93.62 115 VAL A N 1
ATOM 943 C CA . VAL A 1 115 ? 12.287 -1.488 -10.256 1.00 93.62 115 VAL A CA 1
ATOM 944 C C . VAL A 1 115 ? 11.238 -2.402 -9.614 1.00 93.62 115 VAL A C 1
ATOM 946 O O . VAL A 1 115 ? 10.092 -2.428 -10.052 1.00 93.62 115 VAL A O 1
ATOM 949 N N . ARG A 1 116 ? 11.582 -3.082 -8.511 1.00 92.75 116 ARG A N 1
ATOM 950 C CA . ARG A 1 116 ? 10.606 -3.865 -7.731 1.00 92.75 116 ARG A CA 1
ATOM 951 C C . ARG A 1 116 ? 9.475 -3.000 -7.168 1.00 92.75 116 ARG A C 1
ATOM 953 O O . ARG A 1 116 ? 8.318 -3.393 -7.274 1.00 92.75 116 ARG A O 1
ATOM 960 N N . GLY A 1 117 ? 9.794 -1.824 -6.628 1.00 94.56 117 GLY A N 1
ATOM 961 C CA . GLY A 1 117 ? 8.799 -0.857 -6.156 1.00 94.56 117 GLY A CA 1
ATOM 962 C C . GLY A 1 117 ? 7.882 -0.361 -7.278 1.00 94.56 117 GLY A C 1
ATOM 963 O O . GLY A 1 117 ? 6.673 -0.281 -7.088 1.00 94.56 117 GLY A O 1
ATOM 964 N N . LEU A 1 118 ? 8.423 -0.112 -8.474 1.00 93.50 118 LEU A N 1
ATOM 965 C CA . LEU A 1 118 ? 7.631 0.240 -9.656 1.00 93.50 118 LEU A CA 1
ATOM 966 C C . LEU A 1 118 ? 6.658 -0.881 -10.043 1.00 93.50 118 LEU A C 1
ATOM 968 O O . LEU A 1 118 ? 5.471 -0.619 -10.212 1.00 93.50 118 LEU A O 1
ATOM 972 N N . ASN A 1 119 ? 7.133 -2.125 -10.129 1.00 93.31 119 ASN A N 1
ATOM 973 C CA . ASN A 1 119 ? 6.272 -3.271 -10.436 1.00 93.31 119 ASN A CA 1
ATOM 974 C C . ASN A 1 119 ? 5.175 -3.460 -9.372 1.00 93.31 119 ASN A C 1
ATOM 976 O O . ASN A 1 119 ? 4.042 -3.802 -9.703 1.00 93.31 119 ASN A O 1
ATOM 980 N N . TRP A 1 120 ? 5.471 -3.167 -8.102 1.00 92.50 120 TRP A N 1
ATOM 981 C CA . TRP A 1 120 ? 4.467 -3.163 -7.036 1.00 92.50 120 TRP A CA 1
ATOM 982 C C . TRP A 1 120 ? 3.391 -2.086 -7.246 1.00 92.50 120 TRP A C 1
ATOM 984 O O . TRP A 1 120 ? 2.204 -2.381 -7.126 1.00 92.50 120 TRP A O 1
ATOM 994 N N . LEU A 1 121 ? 3.770 -0.864 -7.638 1.00 93.44 121 LEU A N 1
ATOM 995 C CA . LEU A 1 121 ? 2.807 0.196 -7.973 1.00 93.44 121 LEU A CA 1
ATOM 996 C C . LEU A 1 121 ? 1.927 -0.164 -9.177 1.00 93.44 121 LEU A C 1
ATOM 998 O O . LEU A 1 121 ? 0.736 0.139 -9.178 1.00 93.44 121 LEU A O 1
ATOM 1002 N N . ILE A 1 122 ? 2.492 -0.818 -10.193 1.00 91.75 122 ILE A N 1
ATOM 1003 C CA . ILE A 1 122 ? 1.730 -1.286 -11.360 1.00 91.75 122 ILE A CA 1
ATOM 1004 C C . ILE A 1 122 ? 0.720 -2.357 -10.934 1.00 91.75 122 ILE A C 1
ATOM 1006 O O . ILE A 1 122 ? -0.439 -2.318 -11.348 1.00 91.75 122 ILE A O 1
ATOM 1010 N N . SER A 1 123 ? 1.117 -3.275 -10.049 1.00 88.56 123 SER A N 1
ATOM 1011 C CA . SER A 1 123 ? 0.201 -4.261 -9.466 1.00 88.56 123 SER A CA 1
ATOM 1012 C C . SER A 1 123 ? -0.955 -3.584 -8.720 1.00 88.56 123 SER A C 1
ATOM 1014 O O . SER A 1 123 ? -2.112 -3.928 -8.935 1.00 88.56 123 SER A O 1
ATOM 1016 N N . LEU A 1 124 ? -0.685 -2.549 -7.924 1.00 89.50 124 LEU A N 1
ATOM 1017 C CA . LEU A 1 124 ? -1.741 -1.786 -7.252 1.00 89.50 124 LEU A CA 1
ATOM 1018 C C . LEU A 1 124 ? -2.716 -1.133 -8.239 1.00 89.50 124 LEU A C 1
ATOM 1020 O O . LEU A 1 124 ? -3.929 -1.248 -8.076 1.00 89.50 124 LEU A O 1
ATOM 1024 N N . TYR A 1 125 ? -2.186 -0.503 -9.289 1.00 89.06 125 TYR A N 1
ATOM 1025 C CA . TYR A 1 125 ? -2.994 0.145 -10.319 1.00 89.06 125 TYR A CA 1
ATOM 1026 C C . TYR A 1 125 ? -3.874 -0.850 -11.090 1.00 89.06 125 TYR A C 1
ATOM 1028 O O . TYR A 1 125 ? -5.063 -0.607 -11.273 1.00 89.06 125 TYR A O 1
ATOM 1036 N N . THR A 1 126 ? -3.317 -1.994 -11.497 1.00 85.62 126 THR A N 1
ATOM 1037 C CA . THR A 1 126 ? -4.044 -3.037 -12.255 1.00 85.62 126 THR A CA 1
ATOM 1038 C C . THR A 1 126 ? -5.193 -3.670 -11.466 1.00 85.62 126 THR A C 1
ATOM 1040 O O . THR A 1 126 ? -6.185 -4.101 -12.063 1.00 85.62 126 THR A O 1
ATOM 1043 N N . HIS A 1 127 ? -5.079 -3.683 -10.137 1.00 82.81 127 HIS A N 1
ATOM 1044 C CA . HIS A 1 127 ? -6.091 -4.211 -9.222 1.00 82.81 127 HIS A CA 1
ATOM 1045 C C . HIS A 1 127 ? -6.998 -3.123 -8.620 1.00 82.81 127 HIS A C 1
ATOM 1047 O O . HIS A 1 127 ? -7.840 -3.445 -7.789 1.00 82.81 127 HIS A O 1
ATOM 1053 N N . GLY A 1 128 ? -6.828 -1.845 -8.985 1.00 85.44 128 GLY A N 1
ATOM 1054 C CA . GLY A 1 128 ? -7.646 -0.748 -8.450 1.00 85.44 128 GLY A CA 1
ATOM 1055 C C . GLY A 1 128 ? -7.438 -0.475 -6.951 1.00 85.44 128 GLY A C 1
ATOM 1056 O O . GLY A 1 128 ? -8.282 0.146 -6.303 1.00 85.44 128 GLY A O 1
ATOM 1057 N N . ILE A 1 129 ? -6.321 -0.930 -6.372 1.00 89.00 129 ILE A N 1
ATOM 1058 C CA . ILE A 1 129 ? -6.033 -0.812 -4.937 1.00 89.00 129 ILE A CA 1
ATOM 1059 C C . ILE A 1 129 ? -5.104 0.379 -4.692 1.00 89.00 129 ILE A C 1
ATOM 1061 O O . ILE A 1 129 ? -4.076 0.541 -5.342 1.00 89.00 129 ILE A O 1
ATOM 1065 N N . ASN A 1 130 ? -5.424 1.202 -3.693 1.00 91.38 130 ASN A N 1
ATOM 1066 C CA . ASN A 1 130 ? -4.524 2.263 -3.240 1.00 91.38 130 ASN A CA 1
ATOM 1067 C C . ASN A 1 130 ? -3.373 1.689 -2.397 1.00 91.38 130 ASN A C 1
ATOM 1069 O O . ASN A 1 130 ? -3.583 0.785 -1.590 1.00 91.38 130 ASN A O 1
ATOM 1073 N N . GLY A 1 131 ? -2.174 2.264 -2.501 1.00 92.56 131 GLY A N 1
ATOM 1074 C CA . GLY A 1 131 ? -1.026 1.857 -1.686 1.00 92.56 131 GLY A CA 1
ATOM 1075 C C . GLY A 1 131 ? -0.166 3.021 -1.209 1.00 92.56 131 GLY A C 1
ATOM 1076 O O . GLY A 1 131 ? -0.270 4.143 -1.701 1.00 92.56 131 GLY A O 1
ATOM 1077 N N . ILE A 1 132 ? 0.684 2.736 -0.222 1.00 94.62 132 ILE A N 1
ATOM 1078 C CA . ILE A 1 132 ? 1.643 3.675 0.368 1.00 94.62 132 ILE A CA 1
ATOM 1079 C C . ILE A 1 132 ? 3.040 3.072 0.221 1.00 94.62 132 ILE A C 1
ATOM 1081 O O . ILE A 1 132 ? 3.267 1.950 0.669 1.00 94.62 132 ILE A O 1
ATOM 1085 N N . LEU A 1 133 ? 3.973 3.818 -0.374 1.00 93.00 133 LEU A N 1
ATOM 1086 C CA . LEU A 1 133 ? 5.391 3.456 -0.367 1.00 93.00 133 LEU A CA 1
ATOM 1087 C C . LEU A 1 133 ? 5.999 3.837 0.980 1.00 93.00 133 LEU A C 1
ATOM 1089 O O . LEU A 1 133 ? 5.940 4.999 1.381 1.00 93.00 133 LEU A O 1
ATOM 1093 N N . ALA A 1 134 ? 6.570 2.854 1.666 1.00 94.31 134 ALA A N 1
ATOM 1094 C CA . ALA A 1 134 ? 7.125 3.001 3.007 1.00 94.31 134 ALA A CA 1
ATOM 1095 C C . ALA A 1 134 ? 8.590 2.539 3.062 1.00 94.31 134 ALA A C 1
ATOM 1097 O O . ALA A 1 134 ? 9.016 1.924 4.039 1.00 94.31 134 ALA A O 1
ATOM 1098 N N . ASP A 1 135 ? 9.339 2.814 1.993 1.00 92.06 135 ASP A N 1
ATOM 1099 C CA . ASP A 1 135 ? 10.774 2.551 1.938 1.00 92.06 135 ASP A CA 1
ATOM 1100 C C . ASP A 1 135 ? 11.534 3.551 2.827 1.00 92.06 135 ASP A C 1
ATOM 1102 O O . ASP A 1 135 ? 11.131 4.705 2.995 1.00 92.06 135 ASP A O 1
ATOM 1106 N N . GLU A 1 136 ? 12.643 3.095 3.404 1.00 92.00 136 GLU A N 1
ATOM 1107 C CA . GLU A 1 136 ? 13.579 3.936 4.156 1.00 92.00 136 GLU A CA 1
ATOM 1108 C C . GLU A 1 136 ? 14.269 4.965 3.233 1.00 92.00 136 GLU A C 1
ATOM 1110 O O . GLU A 1 136 ? 14.434 4.715 2.034 1.00 92.00 136 GLU A O 1
ATOM 1115 N N . MET A 1 137 ? 14.669 6.118 3.792 1.00 74.00 137 MET A N 1
ATOM 1116 C CA . MET A 1 137 ? 15.459 7.146 3.094 1.00 74.00 137 MET A CA 1
ATOM 1117 C C . MET A 1 137 ? 16.962 6.893 3.163 1.00 74.00 137 MET A C 1
ATOM 1119 O O . MET A 1 137 ? 17.456 6.615 4.276 1.00 74.00 137 MET A O 1
#

Solvent-accessible surface area (backbone atoms only — not comparable to full-atom values): 9164 Å² total; per-residue (Å²): 142,83,83,84,77,80,80,80,82,79,79,89,78,81,75,64,63,63,58,48,51,52,50,52,52,52,50,51,50,55,52,49,54,51,52,51,56,48,51,56,53,50,54,53,47,59,66,44,53,66,50,59,70,64,60,78,79,62,90,82,87,81,92,78,91,80,80,91,82,80,95,69,94,69,79,71,54,69,73,58,52,52,48,54,54,53,49,59,63,61,65,59,64,87,73,80,74,60,94,57,65,57,88,85,58,79,83,68,80,65,52,74,67,55,41,50,52,49,40,51,52,47,53,28,60,79,69,74,45,88,86,81,91,81,77,86,133

InterPro domains:
  IPR020838 DBINO domain [PF13892] (10-49)
  IPR038718 SNF2-like, N-terminal domain superfamily [G3DSA:3.40.50.10810] (74-137)

Mean predicted aligned error: 17.5 Å

Organism: Mytilus galloprovincialis (NCBI:txid29158)

pLDDT: mean 72.26, std 19.83, range [29.23, 95.0]

Radius of gyration: 31.36 Å; Cα contacts (8 Å, |Δi|>4): 26; chains: 1; bounding box: 56×54×98 Å

Sequence (137 aa):
MSGEKEPPKKRKKVEDKGDYEDKIEANKKKRFDYLLKQTELFSHFIQTGNKEEEDEQGTSTSKGRRSKGKAGRHRLKEKDEDKILLDHCKAEKDVEIFDKSPSYIQVGKMRDYQVRGLNWLISLYTHGINGILADEM

Foldseek 3Di:
DDDDDDDDDPPPPDPVPVVVVVVVVVVVVVVVVVVVVVVVVVVVVLVVLLVVVVPPPDDDDDDDDDDDDDDDPDDDDPVVVVVVVVVVVVSPDPQDQDPWADPPPPDDTDDRVVSVVVSVVSVCVVRVHDDDDDDDD